Protein AF-A0A2G0E697-F1 (afdb_monomer_lite)

Radius of gyration: 16.51 Å; chains: 1; bounding box: 60×26×37 Å

Secondary structure (DSSP, 8-state):
--------SS-EEEEEEEEEESS---HHHHHHHHHHH-TTEEEEEESSSSEEEEEEE--TT---HHHHHHHHHHHHHHHTEEEEEEEPPPBPTT--HHHHHHHHHHHHHHHTT-TT-SSSEEEHHHHHHHHHHHHHHHT-S--

Sequence (143 aa):
FKDASCIQEKSFRLIQLHVESKGEFLKKEWQDTILELFRYSADFFFYTDTDALLIEQKNCDYLDAAEINGIFLSLDADFDTTTSVYVGSFHSPGSDLVPLFAEERRIFLTEQNNLYTHSRTFSMQDVALHYYTKDVMKDSALI

Structure (mmCIF, N/CA/C/O backbone):
data_AF-A0A2G0E697-F1
#
_entry.id   AF-A0A2G0E697-F1
#
loop_
_atom_site.group_PDB
_atom_site.id
_atom_site.type_symbol
_atom_site.label_atom_id
_atom_site.label_alt_id
_atom_site.label_comp_id
_atom_site.label_asym_id
_atom_site.label_entity_id
_atom_site.label_seq_id
_atom_site.pdbx_PDB_ins_code
_atom_site.Cartn_x
_atom_site.Cartn_y
_atom_site.Cartn_z
_atom_site.occupancy
_atom_site.B_iso_or_equiv
_atom_site.auth_seq_id
_atom_site.auth_comp_id
_atom_site.auth_asym_id
_atom_site.auth_atom_id
_atom_site.pdbx_PDB_model_num
ATOM 1 N N . PHE A 1 1 ? -29.850 13.078 -3.281 1.00 38.78 1 PHE A N 1
ATOM 2 C CA . PHE A 1 1 ? -29.006 13.307 -4.472 1.00 38.78 1 PHE A CA 1
ATOM 3 C C . PHE A 1 1 ? -28.703 11.945 -5.090 1.00 38.78 1 PHE A C 1
ATOM 5 O O . PHE A 1 1 ? -28.730 10.969 -4.360 1.00 38.78 1 PHE A O 1
ATOM 12 N N . LYS A 1 2 ? -28.616 11.853 -6.421 1.00 40.59 2 LYS A N 1
ATOM 13 C CA . LYS A 1 2 ? -28.679 10.598 -7.197 1.00 40.59 2 LYS A CA 1
ATOM 14 C C . LYS A 1 2 ? -27.497 9.653 -6.911 1.00 40.59 2 LYS A C 1
ATOM 16 O O . LYS A 1 2 ? -26.405 9.915 -7.397 1.00 40.59 2 LYS A O 1
ATOM 21 N N . ASP A 1 3 ? -27.767 8.522 -6.261 1.00 46.25 3 ASP A N 1
ATOM 22 C CA . ASP A 1 3 ? -26.930 7.311 -6.273 1.00 46.25 3 ASP A CA 1
ATOM 23 C C . ASP A 1 3 ? -27.072 6.587 -7.621 1.00 46.25 3 ASP A C 1
ATOM 25 O O . ASP A 1 3 ? -27.764 5.578 -7.762 1.00 46.25 3 ASP A O 1
ATOM 29 N N . ALA A 1 4 ? -26.473 7.154 -8.666 1.00 47.47 4 ALA A N 1
ATOM 30 C CA . ALA A 1 4 ? -26.411 6.528 -9.979 1.00 47.47 4 ALA A CA 1
ATOM 31 C C . ALA A 1 4 ? -24.995 6.003 -10.240 1.00 47.47 4 ALA A C 1
ATOM 33 O O . ALA A 1 4 ? -24.179 6.680 -10.852 1.00 47.47 4 ALA A O 1
ATOM 34 N N . SER A 1 5 ? -24.755 4.763 -9.797 1.00 49.22 5 SER A N 1
ATOM 35 C CA . SER A 1 5 ? -23.984 3.749 -10.529 1.00 49.22 5 SER A CA 1
ATOM 36 C C . SER A 1 5 ? -22.657 4.226 -11.144 1.00 49.22 5 SER A C 1
ATOM 38 O O . SER A 1 5 ? -22.497 4.247 -12.364 1.00 49.22 5 SER A O 1
ATOM 40 N N . CYS A 1 6 ? -21.666 4.505 -10.303 1.00 54.47 6 CYS A N 1
ATOM 41 C CA . CYS A 1 6 ? -20.265 4.495 -10.719 1.00 54.47 6 CYS A CA 1
ATOM 42 C C . CYS A 1 6 ? -19.607 3.160 -10.346 1.00 54.47 6 CYS A C 1
ATOM 44 O O . CYS A 1 6 ? -18.596 3.105 -9.656 1.00 54.47 6 CYS A O 1
ATOM 46 N N . ILE A 1 7 ? -20.189 2.045 -10.787 1.00 52.31 7 ILE A N 1
ATOM 47 C CA . ILE A 1 7 ? -19.394 0.822 -10.903 1.00 52.31 7 ILE A CA 1
ATOM 48 C C . ILE A 1 7 ? -18.763 0.891 -12.292 1.00 52.31 7 ILE A C 1
ATOM 50 O O . ILE A 1 7 ? -19.300 0.362 -13.263 1.00 52.31 7 ILE A O 1
ATOM 54 N N . GLN A 1 8 ? -17.646 1.617 -12.395 1.00 57.75 8 GLN A N 1
ATOM 55 C CA . GLN A 1 8 ? -16.683 1.329 -13.457 1.00 57.75 8 GLN A CA 1
ATOM 56 C C . GLN A 1 8 ? -16.213 -0.121 -13.269 1.00 57.75 8 GLN A C 1
ATOM 58 O O . GLN A 1 8 ? -16.258 -0.630 -12.149 1.00 57.75 8 GLN A O 1
ATOM 63 N N . GLU A 1 9 ? -15.858 -0.798 -14.367 1.00 67.31 9 GLU A N 1
ATOM 64 C CA . GLU A 1 9 ? -15.358 -2.184 -14.409 1.00 67.31 9 GLU A CA 1
ATOM 65 C C . GLU A 1 9 ? -14.692 -2.617 -13.096 1.00 67.31 9 GLU A C 1
ATOM 67 O O . GLU A 1 9 ? -13.846 -1.865 -12.618 1.00 67.31 9 GLU A O 1
ATOM 72 N N . LYS A 1 10 ? -15.060 -3.792 -12.539 1.00 82.69 10 LYS A N 1
ATOM 73 C CA . LYS A 1 10 ? -14.550 -4.381 -11.273 1.00 82.69 10 LYS A CA 1
ATOM 74 C C . LYS A 1 10 ? -13.013 -4.455 -11.221 1.00 82.69 10 LYS A C 1
ATOM 76 O O . LYS A 1 10 ? -12.421 -5.522 -11.363 1.00 82.69 10 LYS A O 1
ATOM 81 N N . SER A 1 11 ? -12.398 -3.302 -11.049 1.00 91.06 11 SER A N 1
ATOM 82 C CA . SER A 1 11 ? -10.968 -3.075 -11.068 1.00 91.06 11 SER A CA 1
ATOM 83 C C . SER A 1 11 ? -10.527 -2.881 -9.638 1.00 91.06 11 SER A C 1
ATOM 85 O O . SER A 1 11 ? -11.227 -2.236 -8.852 1.00 91.06 11 SER A O 1
ATOM 87 N N . PHE A 1 12 ? -9.367 -3.422 -9.312 1.00 93.69 12 PHE A N 1
ATOM 88 C CA . PHE A 1 12 ? -8.832 -3.383 -7.961 1.00 93.69 12 PHE A CA 1
ATOM 89 C C . PHE A 1 12 ? -7.425 -2.815 -7.995 1.00 93.69 12 PHE A C 1
ATOM 91 O O . PHE A 1 12 ? -6.682 -3.063 -8.946 1.00 93.69 12 PHE A O 1
ATOM 98 N N . ARG A 1 13 ? -7.067 -2.056 -6.963 1.00 95.50 13 ARG A N 1
ATOM 99 C CA . ARG A 1 13 ? -5.675 -1.702 -6.684 1.00 95.50 13 ARG A CA 1
ATOM 100 C C . ARG A 1 13 ? -5.228 -2.358 -5.390 1.00 95.50 13 ARG A C 1
ATOM 102 O O . ARG A 1 13 ? -6.045 -2.679 -4.525 1.00 95.50 13 ARG A O 1
ATOM 109 N N . LEU A 1 14 ? -3.922 -2.530 -5.281 1.00 96.50 14 LEU A N 1
ATOM 110 C CA . LEU A 1 14 ? -3.260 -3.062 -4.104 1.00 96.50 14 LEU A CA 1
ATOM 111 C C . LEU A 1 14 ? -2.510 -1.916 -3.430 1.00 96.50 14 LEU A C 1
ATOM 113 O O . LEU A 1 14 ? -1.671 -1.267 -4.052 1.00 96.50 14 LEU A O 1
ATOM 117 N N . ILE A 1 15 ? -2.837 -1.645 -2.172 1.00 97.44 15 ILE A N 1
ATOM 118 C CA . ILE A 1 15 ? -2.150 -0.654 -1.348 1.00 97.44 15 ILE A CA 1
ATOM 119 C C . ILE A 1 15 ? -1.337 -1.419 -0.310 1.00 97.44 15 ILE A C 1
ATOM 121 O O . ILE A 1 15 ? -1.889 -2.143 0.519 1.00 97.44 15 ILE A O 1
ATOM 125 N N . GLN A 1 16 ? -0.017 -1.293 -0.385 1.00 97.62 16 GLN A N 1
ATOM 126 C CA . GLN A 1 16 ? 0.898 -1.993 0.512 1.00 97.62 16 GLN A CA 1
ATOM 127 C C . GLN A 1 16 ? 1.318 -1.060 1.634 1.00 97.62 16 GLN A C 1
ATOM 129 O O . GLN A 1 16 ? 1.647 0.097 1.379 1.00 97.62 16 GLN A O 1
ATOM 134 N N . LEU A 1 17 ? 1.327 -1.576 2.857 1.00 96.81 17 LEU A N 1
ATOM 135 C CA . LEU A 1 17 ? 1.647 -0.821 4.060 1.00 96.81 17 LEU A CA 1
ATOM 136 C C . LEU A 1 17 ? 2.795 -1.504 4.791 1.00 96.81 17 LEU A C 1
ATOM 138 O O . LEU A 1 17 ? 2.808 -2.729 4.911 1.00 96.81 17 LEU A O 1
ATOM 142 N N . HIS A 1 18 ? 3.724 -0.703 5.295 1.00 95.94 18 HIS A N 1
ATOM 143 C CA . HIS A 1 18 ? 4.747 -1.118 6.243 1.00 95.94 18 HIS A CA 1
ATOM 144 C C . HIS A 1 18 ? 4.704 -0.169 7.436 1.00 95.94 18 HIS A C 1
ATOM 146 O O . HIS A 1 18 ? 4.922 1.029 7.267 1.00 95.94 18 HIS A O 1
ATOM 152 N N . VAL A 1 19 ? 4.397 -0.697 8.617 1.00 95.00 19 VAL A N 1
ATOM 153 C CA . VAL A 1 19 ? 4.181 0.078 9.840 1.00 95.00 19 VAL A CA 1
ATOM 154 C C . VAL A 1 19 ? 5.320 -0.182 10.813 1.00 95.00 19 VAL A C 1
ATOM 156 O O . VAL A 1 19 ? 5.543 -1.312 11.246 1.00 95.00 19 VAL A O 1
ATOM 159 N N . GLU A 1 20 ? 6.012 0.879 11.200 1.00 93.88 20 GLU A N 1
ATOM 160 C CA . GLU A 1 20 ? 6.971 0.875 12.298 1.00 93.88 20 GLU A CA 1
ATOM 161 C C . GLU A 1 20 ? 6.320 1.520 13.523 1.00 93.88 20 GLU A C 1
ATOM 163 O O . GLU A 1 20 ? 5.662 2.549 13.409 1.00 93.88 20 GLU A O 1
ATOM 168 N N . SER A 1 21 ? 6.505 0.948 14.710 1.00 91.69 21 SER A N 1
ATOM 169 C CA . SER A 1 21 ? 6.074 1.566 15.969 1.00 91.69 21 SER A CA 1
ATOM 170 C C . SER A 1 21 ? 7.254 1.651 16.926 1.00 91.69 21 SER A C 1
ATOM 172 O O . SER A 1 21 ? 8.103 0.758 16.964 1.00 91.69 21 SER A O 1
ATOM 174 N N . LYS A 1 22 ? 7.316 2.731 17.709 1.00 82.81 22 LYS A N 1
ATOM 175 C CA . LYS A 1 22 ? 8.335 2.913 18.756 1.00 82.81 22 LYS A CA 1
ATOM 176 C C . LYS A 1 22 ? 7.958 2.237 20.077 1.00 82.81 22 LYS A C 1
ATOM 178 O O . LYS A 1 22 ? 8.784 2.203 20.990 1.00 82.81 22 LYS A O 1
ATOM 183 N N . GLY A 1 23 ? 6.740 1.708 20.183 1.00 83.69 23 GLY A N 1
ATOM 184 C CA . GLY A 1 23 ? 6.188 1.129 21.402 1.00 83.69 23 GLY A CA 1
ATOM 185 C C . GLY A 1 23 ? 5.216 -0.015 21.124 1.00 83.69 23 GLY A C 1
ATOM 186 O O . GLY A 1 23 ? 5.369 -0.768 20.164 1.00 83.69 23 GLY A O 1
ATOM 187 N N . GLU A 1 24 ? 4.231 -0.174 22.007 1.00 87.94 24 GLU A N 1
ATOM 188 C CA . GLU A 1 24 ? 3.157 -1.145 21.809 1.00 87.94 24 GLU A CA 1
ATOM 189 C C . GLU A 1 24 ? 2.254 -0.682 20.662 1.00 87.94 24 GLU A C 1
ATOM 191 O O . GLU A 1 24 ? 1.563 0.331 20.765 1.00 87.94 24 GLU A O 1
ATOM 196 N N . PHE A 1 25 ? 2.267 -1.425 19.557 1.00 91.75 25 PHE A N 1
ATOM 197 C CA . PHE A 1 25 ? 1.413 -1.125 18.419 1.00 91.75 25 PHE A CA 1
ATOM 198 C C . PHE A 1 25 ? -0.017 -1.607 18.687 1.00 91.75 25 PHE A C 1
ATOM 200 O O . PHE A 1 25 ? -0.275 -2.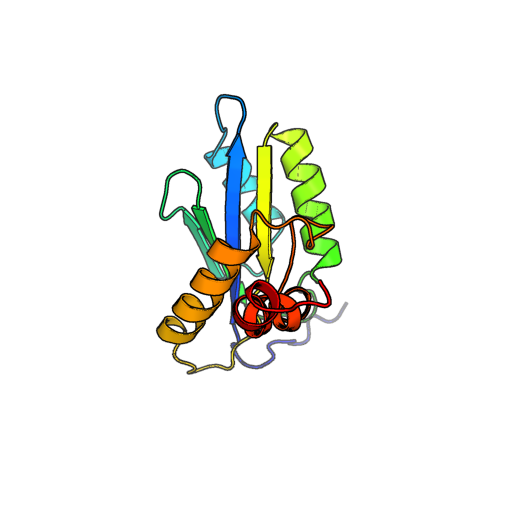814 18.726 1.00 91.75 25 PHE A O 1
ATOM 207 N N . LEU A 1 26 ? -0.953 -0.661 18.809 1.00 94.06 26 LEU A N 1
ATOM 208 C CA . LEU A 1 26 ? -2.400 -0.906 18.893 1.00 94.06 26 LEU A CA 1
ATOM 209 C C . LEU A 1 26 ? -2.959 -1.349 17.529 1.00 94.06 26 LEU A C 1
ATOM 211 O O . LEU A 1 26 ? -3.736 -0.654 16.875 1.00 94.06 26 LEU A O 1
ATOM 215 N N . LYS A 1 27 ? -2.493 -2.512 17.064 1.00 94.12 27 LYS A N 1
ATOM 216 C CA . LYS A 1 27 ? -2.682 -3.026 15.703 1.00 94.12 27 LYS A CA 1
ATOM 217 C C . LYS A 1 27 ? -4.148 -3.124 15.302 1.00 94.12 27 LYS A C 1
ATOM 219 O O . LYS A 1 27 ? -4.486 -2.838 14.157 1.00 94.12 27 LYS A O 1
ATOM 224 N N . LYS A 1 28 ? -5.005 -3.551 16.229 1.00 94.50 28 LYS A N 1
ATOM 225 C CA . LYS A 1 28 ? -6.427 -3.754 15.956 1.00 94.50 28 LYS A CA 1
ATOM 226 C C . LYS A 1 28 ? -7.140 -2.418 15.779 1.00 94.50 28 LYS A C 1
ATOM 228 O O . LYS A 1 28 ? -7.827 -2.233 14.789 1.00 94.50 28 LYS A O 1
ATOM 233 N N . GLU A 1 29 ? -6.930 -1.487 16.697 1.00 96.25 29 GLU A N 1
ATOM 234 C CA . GLU A 1 29 ? -7.509 -0.147 16.666 1.00 96.25 29 GLU A CA 1
ATOM 235 C C . GLU A 1 29 ? -7.039 0.627 15.428 1.00 96.25 29 GLU A C 1
ATOM 237 O O . GLU A 1 29 ? -7.835 1.285 14.757 1.00 96.25 29 GLU A O 1
ATOM 242 N N . TRP A 1 30 ? -5.759 0.489 15.076 1.00 95.81 30 TRP A N 1
ATOM 243 C CA . TRP A 1 30 ? -5.202 1.063 13.855 1.00 95.81 30 TRP A CA 1
ATOM 244 C C . TRP A 1 30 ? -5.853 0.457 12.604 1.00 95.81 30 TRP A C 1
ATOM 246 O O . TRP A 1 30 ? -6.264 1.180 11.696 1.00 95.81 30 TRP A O 1
ATOM 256 N N . GLN A 1 31 ? -6.013 -0.872 12.576 1.00 95.44 31 GLN A N 1
ATOM 257 C CA . GLN A 1 31 ? -6.662 -1.583 11.476 1.00 95.44 31 GLN A CA 1
ATOM 258 C C . GLN A 1 31 ? -8.142 -1.197 11.322 1.00 95.44 31 GLN A C 1
ATOM 260 O O . GLN A 1 31 ? -8.591 -0.942 10.202 1.00 95.44 31 GLN A O 1
ATOM 265 N N . ASP A 1 32 ? -8.880 -1.120 12.430 1.00 95.38 32 ASP A N 1
ATOM 266 C CA . ASP A 1 32 ? -10.289 -0.722 12.470 1.00 95.38 32 ASP A CA 1
ATOM 267 C C . ASP A 1 32 ? -10.455 0.718 11.946 1.00 95.38 32 ASP A C 1
ATOM 269 O O . ASP A 1 32 ? -11.306 0.972 11.093 1.00 95.38 32 ASP A O 1
ATOM 273 N N . THR A 1 33 ? -9.571 1.640 12.349 1.00 95.81 33 THR A N 1
ATOM 274 C CA . THR A 1 33 ? -9.583 3.035 11.867 1.00 95.81 33 THR A CA 1
ATOM 275 C C . THR A 1 33 ? -9.386 3.123 10.349 1.00 95.81 33 THR A C 1
ATOM 277 O O . THR A 1 33 ? -10.083 3.874 9.666 1.00 95.81 33 THR A O 1
ATOM 280 N N . ILE A 1 34 ? -8.473 2.333 9.776 1.00 95.19 34 ILE A N 1
ATOM 281 C CA . ILE A 1 34 ? -8.273 2.295 8.318 1.00 95.19 34 ILE A CA 1
ATOM 282 C C . ILE A 1 34 ? -9.523 1.791 7.598 1.00 95.19 34 ILE A C 1
ATOM 284 O O . ILE A 1 34 ? -9.913 2.371 6.586 1.00 95.19 34 ILE A O 1
ATOM 288 N N . LEU A 1 35 ? -10.177 0.748 8.109 1.00 94.31 35 LEU A N 1
ATOM 289 C CA . LEU A 1 35 ? -11.404 0.219 7.504 1.00 94.31 35 LEU A CA 1
ATOM 290 C C . LEU A 1 35 ? -12.554 1.237 7.516 1.00 94.31 35 LEU A C 1
ATOM 292 O O . LEU A 1 35 ? -13.361 1.252 6.587 1.00 94.31 35 LEU A O 1
ATOM 296 N N . GLU A 1 36 ? -12.611 2.118 8.517 1.00 93.44 36 GLU A N 1
ATOM 297 C CA . GLU A 1 36 ? -13.580 3.221 8.561 1.00 93.44 36 GLU A CA 1
ATOM 298 C C . GLU A 1 36 ? -13.291 4.312 7.514 1.00 93.44 36 GLU A C 1
ATOM 300 O O . GLU A 1 36 ? -14.219 4.881 6.927 1.00 93.44 36 GLU A O 1
ATOM 305 N N . LEU A 1 37 ? -12.011 4.596 7.254 1.00 92.69 37 LEU A N 1
ATOM 306 C CA . LEU A 1 37 ? -11.575 5.615 6.294 1.00 92.69 37 LEU A CA 1
ATOM 307 C C . LEU A 1 37 ? -11.674 5.126 4.838 1.00 92.69 37 LEU A C 1
ATOM 309 O O . LEU A 1 37 ? -12.125 5.867 3.961 1.00 92.69 37 LEU A O 1
ATOM 313 N N . PHE A 1 38 ? -11.316 3.868 4.571 1.00 92.88 38 PHE A N 1
ATOM 314 C CA . PHE A 1 38 ? -11.327 3.264 3.236 1.00 92.88 38 PHE A CA 1
ATOM 315 C C . PHE A 1 38 ? -12.647 2.533 2.956 1.00 92.88 38 PHE A C 1
ATOM 317 O O . PHE A 1 38 ? -12.739 1.303 2.966 1.00 92.88 38 PHE A O 1
ATOM 324 N N . ARG A 1 39 ? -13.681 3.317 2.629 1.00 86.62 39 ARG A N 1
ATOM 325 C CA . ARG A 1 39 ? -15.067 2.849 2.401 1.00 86.62 39 ARG A CA 1
ATOM 326 C C . ARG A 1 39 ? -15.239 1.806 1.293 1.00 86.62 39 ARG A C 1
ATOM 328 O O . ARG A 1 39 ? -16.248 1.108 1.271 1.00 86.62 39 ARG A O 1
ATOM 335 N N . TYR A 1 40 ? -14.293 1.735 0.361 1.00 89.50 40 TYR A N 1
ATOM 336 C CA . TYR A 1 40 ? -14.317 0.813 -0.779 1.00 89.50 40 TYR A CA 1
ATOM 337 C C . TYR A 1 40 ? -13.245 -0.279 -0.671 1.00 89.50 40 TYR A C 1
ATOM 339 O O . TYR A 1 40 ? -12.831 -0.860 -1.678 1.00 89.50 40 TYR A O 1
ATOM 347 N N . SER A 1 41 ? -12.795 -0.560 0.554 1.00 92.62 41 SER A N 1
ATOM 348 C CA . SER A 1 41 ? -11.960 -1.718 0.849 1.00 92.62 41 SER A CA 1
ATOM 349 C C . SER A 1 41 ? -12.714 -3.010 0.514 1.00 92.62 41 SER A C 1
ATOM 351 O O . SER A 1 41 ? -13.842 -3.244 0.942 1.00 92.62 41 SER A O 1
ATOM 353 N N . ALA A 1 42 ? -12.095 -3.836 -0.322 1.00 92.69 42 ALA A N 1
ATOM 354 C CA . ALA A 1 42 ? -12.555 -5.183 -0.625 1.00 92.69 42 ALA A CA 1
ATOM 355 C C . ALA A 1 42 ? -12.004 -6.189 0.391 1.00 92.69 42 ALA A C 1
ATOM 357 O O . ALA A 1 42 ? -12.693 -7.147 0.735 1.00 92.69 42 ALA A O 1
ATOM 358 N N . ASP A 1 43 ? -10.773 -5.965 0.857 1.00 94.69 43 ASP A N 1
ATOM 359 C CA . ASP A 1 43 ? -10.131 -6.741 1.914 1.00 94.69 43 ASP A CA 1
ATOM 360 C C . ASP A 1 43 ? -8.996 -5.928 2.550 1.00 94.69 43 ASP A C 1
ATOM 362 O O . ASP A 1 43 ? -8.416 -5.050 1.903 1.00 94.69 43 ASP A O 1
ATOM 366 N N . PHE A 1 44 ? -8.660 -6.231 3.800 1.00 97.38 44 PHE A N 1
ATOM 367 C CA . PHE A 1 44 ? -7.523 -5.640 4.492 1.00 97.38 44 PHE A CA 1
ATOM 368 C C . PHE A 1 44 ? -6.958 -6.587 5.543 1.00 97.38 44 PHE A C 1
ATOM 370 O O . PHE A 1 44 ? -7.636 -6.949 6.508 1.00 97.38 44 PHE A O 1
ATOM 377 N N . PHE A 1 45 ? -5.688 -6.955 5.389 1.00 96.00 45 PHE A N 1
ATOM 378 C CA . PHE A 1 45 ? -5.043 -7.893 6.297 1.00 96.00 45 PHE A CA 1
ATOM 379 C C . PHE A 1 45 ? -3.551 -7.627 6.457 1.00 96.00 45 PHE A C 1
ATOM 381 O O . PHE A 1 45 ? -2.863 -7.166 5.546 1.00 96.00 45 PHE A O 1
ATOM 388 N N . PHE A 1 46 ? -3.041 -8.004 7.624 1.00 96.38 46 PHE A N 1
ATOM 389 C CA . PHE A 1 46 ? -1.615 -8.146 7.868 1.00 96.38 46 PHE A CA 1
ATOM 390 C C . PHE A 1 46 ? -1.152 -9.540 7.457 1.00 96.38 46 PHE A C 1
ATOM 392 O O . PHE A 1 46 ? -1.782 -10.536 7.812 1.00 96.38 46 PHE A O 1
ATOM 399 N N . TYR A 1 47 ? -0.036 -9.613 6.740 1.00 94.00 47 TYR A N 1
ATOM 400 C CA . TYR A 1 47 ? 0.617 -10.882 6.392 1.00 94.00 47 TYR A CA 1
ATOM 401 C C . TYR A 1 47 ? 1.992 -11.035 7.054 1.00 94.00 47 TYR A C 1
ATOM 403 O O . TYR A 1 47 ? 2.587 -12.110 6.985 1.00 94.00 47 TYR A O 1
ATOM 411 N N . THR A 1 48 ? 2.470 -9.991 7.734 1.00 94.06 48 THR A N 1
ATOM 412 C CA . THR A 1 48 ? 3.535 -10.057 8.744 1.00 94.06 48 THR A CA 1
ATOM 413 C C . THR A 1 48 ? 3.115 -9.246 9.979 1.00 94.06 48 THR A C 1
ATOM 415 O O . THR A 1 48 ? 1.980 -8.763 10.074 1.00 94.06 48 THR A O 1
ATOM 418 N N . ASP A 1 49 ? 4.006 -9.088 10.957 1.00 92.38 49 ASP A N 1
ATOM 419 C CA . ASP A 1 49 ? 3.723 -8.246 12.121 1.00 92.38 49 ASP A CA 1
ATOM 420 C C . ASP A 1 49 ? 3.597 -6.762 11.750 1.00 92.38 49 ASP A C 1
ATOM 422 O O . ASP A 1 49 ? 2.753 -6.077 12.333 1.00 92.38 49 ASP A O 1
ATOM 426 N N . THR A 1 50 ? 4.346 -6.309 10.739 1.00 94.50 50 THR A N 1
ATOM 427 C CA . THR A 1 50 ? 4.474 -4.899 10.332 1.00 94.50 50 THR A CA 1
ATOM 428 C C . THR A 1 50 ? 3.979 -4.608 8.916 1.00 94.50 50 THR A C 1
ATOM 430 O O . THR A 1 50 ? 3.754 -3.448 8.585 1.00 94.50 50 THR A O 1
ATOM 433 N N . ASP A 1 51 ? 3.772 -5.624 8.077 1.00 95.62 51 ASP A N 1
ATOM 434 C CA . ASP A 1 51 ? 3.309 -5.454 6.702 1.00 95.62 51 ASP A CA 1
ATOM 435 C C . ASP A 1 51 ? 1.834 -5.824 6.542 1.00 95.62 51 ASP A C 1
ATOM 437 O O . ASP A 1 51 ? 1.386 -6.908 6.948 1.00 95.62 51 ASP A O 1
ATOM 441 N N . ALA A 1 52 ? 1.101 -4.948 5.859 1.00 97.25 52 ALA A N 1
ATOM 442 C CA . ALA A 1 52 ? -0.300 -5.146 5.528 1.00 97.25 52 ALA A CA 1
ATOM 443 C C . ALA A 1 52 ? -0.592 -4.876 4.051 1.00 97.25 52 ALA A C 1
ATOM 445 O O . ALA A 1 52 ? 0.162 -4.199 3.344 1.00 97.25 52 ALA A O 1
ATOM 446 N N . LEU A 1 53 ? -1.694 -5.454 3.581 1.00 97.69 53 LEU A N 1
ATOM 447 C CA . LEU A 1 53 ? -2.208 -5.287 2.232 1.00 97.69 53 LEU A CA 1
ATOM 448 C C . LEU A 1 53 ? -3.671 -4.871 2.304 1.00 97.69 53 LEU A C 1
ATOM 450 O O . LEU A 1 53 ? -4.504 -5.616 2.818 1.00 97.69 53 LEU A O 1
ATOM 454 N N . LEU A 1 54 ? -3.965 -3.696 1.760 1.00 97.38 54 LEU A N 1
ATOM 455 C CA . LEU A 1 54 ? -5.312 -3.190 1.548 1.00 97.38 54 LEU A CA 1
ATOM 456 C C . LEU A 1 54 ? -5.669 -3.367 0.071 1.00 97.38 54 LEU A C 1
ATOM 458 O O . LEU A 1 54 ? -4.987 -2.855 -0.818 1.00 97.38 54 LEU A O 1
ATOM 462 N N . ILE A 1 55 ? -6.743 -4.100 -0.192 1.00 95.12 55 ILE A N 1
ATOM 463 C CA . ILE A 1 55 ? -7.300 -4.281 -1.529 1.00 95.12 55 ILE A CA 1
ATOM 464 C C . ILE A 1 55 ? -8.467 -3.318 -1.652 1.00 95.12 55 ILE A C 1
ATOM 466 O O . ILE A 1 55 ? -9.429 -3.414 -0.893 1.00 95.12 55 ILE A O 1
ATOM 470 N N . GLU A 1 56 ? -8.408 -2.401 -2.610 1.00 94.56 56 GLU A N 1
ATOM 471 C CA . GLU A 1 56 ? -9.459 -1.405 -2.803 1.00 94.56 56 GLU A CA 1
ATOM 472 C C . GLU A 1 56 ? -10.115 -1.576 -4.171 1.00 94.56 56 GLU A C 1
ATOM 474 O O . GLU A 1 56 ? -9.440 -1.693 -5.200 1.00 94.56 56 GLU A O 1
ATOM 479 N N . GLN A 1 57 ? -11.447 -1.590 -4.183 1.00 92.44 57 GLN A N 1
ATOM 480 C CA . GLN A 1 57 ? -12.219 -1.586 -5.414 1.00 92.44 57 GLN A CA 1
ATOM 481 C C . GLN A 1 57 ? -12.317 -0.162 -5.962 1.00 92.44 57 GLN A C 1
ATOM 483 O O . GLN A 1 57 ? -12.657 0.776 -5.242 1.00 92.44 57 GLN A O 1
ATOM 488 N N . LYS A 1 58 ? -12.100 -0.007 -7.271 1.00 91.19 58 LYS A N 1
ATOM 489 C CA . LYS A 1 58 ? -12.270 1.280 -7.942 1.00 91.19 58 LYS A CA 1
ATOM 490 C C . LYS A 1 58 ? -13.705 1.784 -7.784 1.00 91.19 58 LYS A C 1
ATOM 492 O O . LYS A 1 58 ? -14.657 1.101 -8.163 1.00 91.19 58 LYS A O 1
ATOM 497 N N . ASN A 1 59 ? -13.835 3.004 -7.280 1.00 89.69 59 ASN A N 1
ATOM 498 C CA . ASN A 1 59 ? -15.083 3.760 -7.218 1.00 89.69 59 ASN A CA 1
ATOM 499 C C . ASN A 1 59 ? -14.860 5.161 -7.820 1.00 89.69 59 ASN A C 1
ATOM 501 O O . ASN A 1 59 ? -13.753 5.454 -8.248 1.00 89.69 59 ASN A O 1
ATOM 505 N N . CYS A 1 60 ? -15.875 6.019 -7.899 1.00 84.06 60 CYS A N 1
ATOM 506 C CA . CYS A 1 60 ? -15.698 7.422 -8.293 1.00 84.06 60 CYS A CA 1
ATOM 507 C C . CYS A 1 60 ? -15.058 8.263 -7.186 1.00 84.06 60 CYS A C 1
ATOM 509 O O . CYS A 1 60 ? -14.299 9.176 -7.489 1.00 84.06 60 CYS A O 1
ATOM 511 N N . ASP A 1 61 ? -15.333 7.917 -5.930 1.00 86.31 61 ASP A N 1
ATOM 512 C CA . ASP A 1 61 ? -14.865 8.656 -4.755 1.00 86.31 61 ASP A CA 1
ATOM 513 C C . ASP A 1 61 ? -13.689 7.927 -4.077 1.00 86.31 61 ASP A C 1
ATOM 515 O O . ASP A 1 61 ? -13.644 7.806 -2.853 1.00 86.31 61 ASP A O 1
ATOM 519 N N . TYR A 1 62 ? -12.787 7.335 -4.871 1.00 88.19 62 TYR A N 1
ATOM 520 C CA . TYR A 1 62 ? -11.575 6.710 -4.334 1.00 88.19 62 TYR A CA 1
ATOM 521 C C . TYR A 1 62 ? -10.562 7.780 -3.929 1.00 88.19 62 TYR A C 1
ATOM 523 O O . TYR A 1 62 ? -10.477 8.827 -4.564 1.00 88.19 62 TYR A O 1
ATOM 531 N N . LEU A 1 63 ? -9.764 7.471 -2.909 1.00 91.69 63 LEU A N 1
ATOM 532 C CA . LEU A 1 63 ? -8.751 8.386 -2.395 1.00 91.69 63 LEU A CA 1
ATOM 533 C C . LEU A 1 63 ? -7.533 8.418 -3.327 1.00 91.69 63 LEU A C 1
ATOM 535 O O . LEU A 1 63 ? -6.966 7.366 -3.662 1.00 91.69 63 LEU A O 1
ATOM 539 N N . ASP A 1 64 ? -7.104 9.606 -3.735 1.00 90.56 64 ASP A N 1
ATOM 540 C CA . ASP A 1 64 ? -5.842 9.779 -4.448 1.00 90.56 64 ASP A CA 1
ATOM 541 C C . ASP A 1 64 ? -4.623 9.646 -3.509 1.00 90.56 64 ASP A C 1
ATOM 543 O O . ASP A 1 64 ? -4.746 9.476 -2.295 1.00 90.56 64 ASP A O 1
ATOM 547 N N . ALA A 1 65 ? -3.410 9.667 -4.068 1.00 89.31 65 ALA A N 1
ATOM 548 C CA . ALA A 1 65 ? -2.190 9.483 -3.279 1.00 89.31 65 ALA A CA 1
ATOM 549 C C . ALA A 1 65 ? -1.960 10.599 -2.240 1.00 89.31 65 ALA A C 1
ATOM 551 O O . ALA A 1 65 ? -1.381 10.334 -1.187 1.00 89.31 65 ALA A O 1
ATOM 552 N N . ALA A 1 66 ? -2.411 11.829 -2.505 1.00 90.62 66 ALA A N 1
ATOM 553 C CA . ALA A 1 66 ? -2.260 12.947 -1.579 1.00 90.62 66 ALA A CA 1
ATOM 554 C C . ALA A 1 66 ? -3.244 12.829 -0.407 1.00 90.62 66 ALA A C 1
ATOM 556 O O . ALA A 1 66 ? -2.856 13.051 0.742 1.00 90.62 66 ALA A O 1
ATOM 557 N N . GLU A 1 67 ? -4.485 12.422 -0.681 1.00 93.88 67 GLU A N 1
ATOM 558 C CA . GLU A 1 67 ? -5.495 12.131 0.340 1.00 93.88 67 GLU A CA 1
ATOM 559 C C . GLU A 1 67 ? -5.066 10.957 1.230 1.00 93.88 67 GLU A C 1
ATOM 561 O O . GLU A 1 67 ? -5.104 11.065 2.458 1.00 93.88 67 GLU A O 1
ATOM 566 N N . ILE A 1 68 ? -4.571 9.872 0.621 1.00 95.12 68 ILE A N 1
ATOM 567 C CA . ILE A 1 68 ? -3.999 8.724 1.340 1.00 95.12 68 ILE A CA 1
ATOM 568 C C . ILE A 1 68 ? -2.834 9.174 2.227 1.00 95.12 68 ILE A C 1
ATOM 570 O O . ILE A 1 68 ? -2.780 8.817 3.403 1.00 95.12 68 ILE A O 1
ATOM 574 N N . ASN A 1 69 ? -1.922 9.992 1.699 1.00 93.94 69 ASN A N 1
ATOM 575 C CA . ASN A 1 69 ? -0.803 10.506 2.480 1.00 93.94 69 ASN A CA 1
ATOM 576 C C . ASN A 1 69 ? -1.272 11.340 3.682 1.00 93.94 69 ASN A C 1
ATOM 578 O O . ASN A 1 69 ? -0.726 11.198 4.772 1.00 93.94 69 ASN A O 1
ATOM 582 N N . GLY A 1 70 ? -2.298 12.179 3.511 1.00 94.50 70 GLY A N 1
ATOM 583 C CA . GLY A 1 70 ? -2.901 12.938 4.610 1.00 94.50 70 GLY A CA 1
ATOM 584 C C . GLY A 1 70 ? -3.467 12.036 5.710 1.00 94.50 70 GLY A C 1
ATOM 585 O O . GLY A 1 70 ? -3.205 12.277 6.887 1.00 94.50 70 GLY A O 1
ATOM 586 N N . ILE A 1 71 ? -4.171 10.966 5.328 1.00 95.06 71 ILE A N 1
ATOM 587 C CA . ILE A 1 71 ? -4.704 9.962 6.262 1.00 95.06 71 ILE A CA 1
ATOM 588 C C . ILE A 1 71 ? -3.583 9.312 7.074 1.00 95.06 71 ILE A C 1
ATOM 590 O O . ILE A 1 71 ? -3.665 9.275 8.301 1.00 95.06 71 ILE A O 1
ATOM 594 N N . PHE A 1 72 ? -2.530 8.825 6.413 1.00 95.19 72 PHE A N 1
ATOM 595 C CA . PHE A 1 72 ? -1.449 8.131 7.113 1.00 95.19 72 PHE A CA 1
ATOM 596 C C . PHE A 1 72 ? -0.611 9.064 7.988 1.00 95.19 72 PHE A C 1
ATOM 598 O O . PHE A 1 72 ? -0.186 8.642 9.055 1.00 95.19 72 PHE A O 1
ATOM 605 N N . LEU A 1 73 ? -0.455 10.341 7.623 1.00 93.88 73 LEU A N 1
ATOM 606 C CA . LEU A 1 73 ? 0.171 11.332 8.506 1.00 93.88 73 LEU A CA 1
ATOM 607 C C . LEU A 1 73 ? -0.627 11.552 9.800 1.00 93.88 73 LEU A C 1
ATOM 609 O O . LEU A 1 73 ? -0.029 11.693 10.865 1.00 93.88 73 LEU A O 1
ATOM 613 N N . SER A 1 74 ? -1.960 11.591 9.719 1.00 94.69 74 SER A N 1
ATOM 614 C CA . SER A 1 74 ? -2.816 11.694 10.906 1.00 94.69 74 SER A CA 1
ATOM 615 C C . SER A 1 74 ? -2.783 10.416 11.743 1.00 94.69 74 SER A C 1
ATOM 617 O O . SER A 1 74 ? -2.570 10.496 12.949 1.00 94.69 74 SER A O 1
ATOM 619 N N . LEU A 1 75 ? -2.904 9.244 11.109 1.00 94.81 75 LEU A N 1
ATOM 620 C CA . LEU A 1 75 ? -2.804 7.948 11.789 1.00 94.81 75 LEU A CA 1
ATOM 621 C C . LEU A 1 75 ? -1.459 7.770 12.498 1.00 94.81 75 LEU A C 1
ATOM 623 O O . LEU A 1 75 ? -1.425 7.347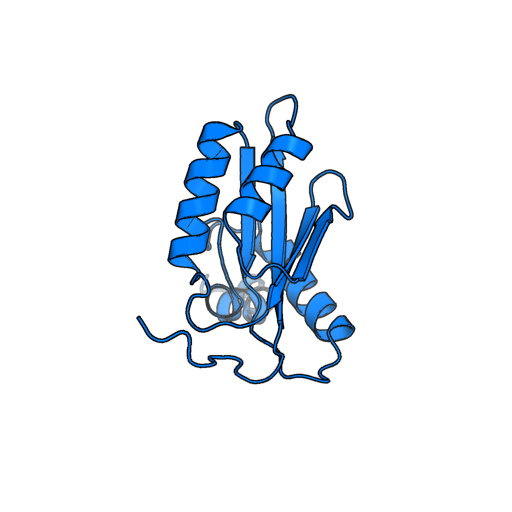 13.649 1.00 94.81 75 LEU A O 1
ATOM 627 N N . ASP A 1 76 ? -0.357 8.122 11.840 1.00 94.12 76 ASP A N 1
ATOM 628 C CA . ASP A 1 76 ? 0.979 8.010 12.421 1.00 94.12 76 ASP A CA 1
ATOM 629 C C . ASP A 1 76 ? 1.140 8.881 13.672 1.00 94.12 76 ASP A C 1
ATOM 631 O O . ASP A 1 76 ? 1.777 8.461 14.639 1.00 94.12 76 ASP A O 1
ATOM 635 N N . ALA A 1 77 ? 0.521 10.065 13.691 1.00 93.44 77 ALA A N 1
ATOM 636 C CA . ALA A 1 77 ? 0.510 10.929 14.866 1.00 93.44 77 ALA A CA 1
ATOM 637 C C . ALA A 1 77 ? -0.353 10.365 16.008 1.00 93.44 77 ALA A C 1
ATOM 639 O O . ALA A 1 77 ? 0.071 10.410 17.163 1.00 93.44 77 ALA 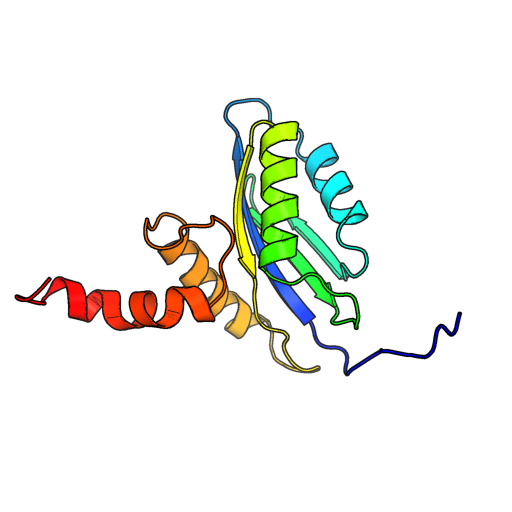A O 1
ATOM 640 N N . ASP A 1 78 ? -1.535 9.825 15.696 1.00 94.00 78 ASP A N 1
ATOM 641 C CA . ASP A 1 78 ? -2.481 9.308 16.693 1.00 94.00 78 ASP A CA 1
ATOM 642 C C . ASP A 1 78 ? -1.999 8.000 17.346 1.00 94.00 78 ASP A C 1
ATOM 644 O O . ASP A 1 78 ? -2.265 7.760 18.526 1.00 94.00 78 ASP A O 1
ATOM 648 N N . PHE A 1 79 ? -1.268 7.167 16.599 1.00 93.88 79 PHE A N 1
ATOM 649 C CA . PHE A 1 79 ? -0.821 5.840 17.036 1.00 93.88 79 PHE A CA 1
ATOM 650 C C . PHE A 1 79 ? 0.676 5.753 17.387 1.00 93.88 79 PHE A C 1
ATOM 652 O O . PHE A 1 79 ? 1.149 4.670 17.734 1.00 93.88 79 PHE A O 1
ATOM 659 N N . ASP A 1 80 ? 1.425 6.862 17.309 1.00 93.75 80 ASP A N 1
ATOM 660 C CA . ASP A 1 80 ? 2.899 6.896 17.428 1.00 93.75 80 ASP A CA 1
ATOM 661 C C . ASP A 1 80 ? 3.573 5.830 16.539 1.00 93.75 80 ASP A C 1
ATOM 663 O O . ASP A 1 80 ? 4.468 5.074 16.947 1.00 93.75 80 ASP A O 1
ATOM 667 N N . THR A 1 81 ? 3.089 5.746 15.299 1.00 93.94 81 THR A N 1
ATOM 668 C CA . THR A 1 81 ? 3.626 4.868 14.259 1.00 93.94 81 THR A CA 1
ATOM 669 C C . THR A 1 81 ? 4.354 5.667 13.197 1.00 93.94 81 THR A C 1
ATOM 671 O O . THR A 1 81 ? 4.394 6.898 13.183 1.00 93.94 81 THR A O 1
ATOM 674 N N . THR A 1 82 ? 4.999 4.959 12.287 1.00 93.88 82 THR A N 1
ATOM 675 C CA . THR A 1 82 ? 5.404 5.533 11.023 1.00 93.88 82 THR A CA 1
ATOM 676 C C . THR A 1 82 ? 5.117 4.553 9.905 1.00 93.88 82 THR A C 1
ATOM 678 O O . THR A 1 82 ? 5.607 3.425 9.925 1.00 93.88 82 THR A O 1
ATOM 681 N N . THR A 1 83 ? 4.325 4.988 8.931 1.00 94.38 83 THR A N 1
ATOM 682 C CA . THR A 1 83 ? 3.799 4.121 7.884 1.00 94.38 83 THR A CA 1
ATOM 683 C C . THR A 1 83 ? 4.392 4.486 6.531 1.00 94.38 83 THR A C 1
ATOM 685 O O . THR A 1 83 ? 4.287 5.621 6.067 1.00 94.38 83 THR A O 1
ATOM 688 N N . SER A 1 84 ? 5.002 3.504 5.871 1.00 95.25 84 SER A N 1
ATOM 689 C CA . SER A 1 84 ? 5.334 3.573 4.448 1.00 95.25 84 SER A CA 1
ATOM 690 C C . SER A 1 84 ? 4.220 2.929 3.632 1.00 95.25 84 SER A C 1
ATOM 692 O O . SER A 1 84 ? 3.757 1.837 3.958 1.00 95.25 84 SER A O 1
ATOM 694 N N . VAL A 1 85 ? 3.789 3.611 2.574 1.00 96.00 85 VAL A N 1
ATOM 695 C CA . VAL A 1 85 ? 2.604 3.273 1.784 1.00 96.00 85 VAL A CA 1
ATOM 696 C C . VAL A 1 85 ? 2.975 3.236 0.309 1.00 96.00 85 VAL A C 1
ATOM 698 O O . VAL A 1 85 ? 3.433 4.231 -0.250 1.00 96.00 85 VAL A O 1
ATOM 701 N N . TYR A 1 86 ? 2.722 2.108 -0.344 1.00 96.25 86 TYR A N 1
ATOM 702 C CA . TYR A 1 86 ? 2.770 2.010 -1.798 1.00 96.25 86 TYR A CA 1
ATOM 703 C C . TYR A 1 86 ? 1.360 1.931 -2.372 1.00 96.25 86 TYR A C 1
ATOM 705 O O . TYR A 1 86 ? 0.625 0.986 -2.084 1.00 96.25 86 TYR A O 1
ATOM 713 N N . VAL A 1 87 ? 0.991 2.898 -3.208 1.00 95.88 87 VAL A N 1
ATOM 714 C CA . VAL A 1 87 ? -0.298 2.959 -3.900 1.00 95.88 87 VAL A CA 1
ATOM 715 C C . VAL A 1 87 ? -0.146 2.327 -5.285 1.00 95.88 87 VAL A C 1
ATOM 717 O O . VAL A 1 87 ? 0.410 2.936 -6.203 1.00 95.88 87 VAL A O 1
ATOM 720 N N . GLY A 1 88 ? -0.641 1.097 -5.438 1.00 95.19 88 GLY A N 1
ATOM 721 C CA . GLY A 1 88 ? -0.672 0.394 -6.717 1.00 95.19 88 GLY A CA 1
ATOM 722 C C . GLY A 1 88 ? -1.654 1.007 -7.718 1.00 95.19 88 GLY A C 1
ATOM 723 O O . GLY A 1 88 ? -2.527 1.814 -7.379 1.00 95.19 88 GLY A O 1
ATOM 724 N N . SER A 1 89 ? -1.520 0.602 -8.980 1.00 93.38 89 SER A N 1
ATOM 725 C CA . SER A 1 89 ? -2.455 1.009 -10.036 1.00 93.38 89 SER A CA 1
ATOM 726 C C . SER A 1 89 ? -3.749 0.197 -9.972 1.00 93.38 89 SER A C 1
ATOM 728 O O . SER A 1 89 ? -3.768 -0.929 -9.482 1.00 93.38 89 SER A O 1
ATOM 730 N N . PHE A 1 90 ? -4.845 0.750 -10.496 1.00 93.94 90 PHE A N 1
ATOM 731 C CA . PHE A 1 90 ? -6.057 -0.039 -10.706 1.00 93.94 90 PHE A CA 1
ATOM 732 C C . PHE A 1 90 ? -5.867 -0.991 -11.884 1.00 93.94 90 PHE A C 1
ATOM 734 O O . PHE A 1 90 ? -5.629 -0.553 -13.011 1.00 93.94 90 PHE A O 1
ATOM 741 N N . HIS A 1 91 ? -6.034 -2.281 -11.620 1.00 93.69 91 HIS A N 1
ATOM 742 C CA . HIS A 1 91 ? -5.925 -3.350 -12.604 1.00 93.69 91 HIS A CA 1
ATOM 743 C C . HIS A 1 91 ? -7.309 -3.778 -13.081 1.00 93.69 91 HIS A C 1
ATOM 745 O O . HIS A 1 91 ? -8.228 -3.921 -12.273 1.00 93.69 91 HIS A O 1
ATOM 751 N N . SER A 1 92 ? -7.454 -3.985 -14.390 1.00 88.69 92 SER A N 1
ATOM 752 C CA . SER A 1 92 ? -8.713 -4.406 -15.012 1.00 88.69 92 SER A CA 1
ATOM 753 C C . SER A 1 92 ? -9.234 -5.745 -14.463 1.00 88.69 92 SER A C 1
ATOM 755 O O . SER A 1 92 ? -8.447 -6.587 -14.016 1.00 88.69 92 SER A O 1
ATOM 757 N N . PRO A 1 93 ? -10.556 -5.996 -14.543 1.00 85.00 93 PRO A N 1
ATOM 758 C CA . PRO A 1 93 ? -11.118 -7.287 -14.168 1.00 85.00 93 PRO A CA 1
ATOM 759 C C . PRO A 1 93 ? -10.473 -8.425 -14.970 1.00 85.00 93 PRO A C 1
ATOM 761 O O . PRO A 1 93 ? -10.369 -8.347 -16.193 1.00 85.00 93 PRO A O 1
ATOM 764 N N . GLY A 1 94 ? -10.092 -9.507 -14.291 1.00 83.38 94 GLY A N 1
ATOM 765 C CA . GLY A 1 94 ? -9.495 -10.687 -14.928 1.00 83.38 94 GLY A CA 1
ATOM 766 C C . GLY A 1 94 ? -7.977 -10.629 -15.110 1.00 83.38 94 GLY A C 1
ATOM 767 O O . GLY A 1 94 ? -7.400 -11.623 -15.545 1.00 83.38 94 GLY A O 1
ATOM 768 N N . SER A 1 95 ? -7.323 -9.521 -14.744 1.00 87.25 95 SER A N 1
ATOM 769 C CA . SER A 1 95 ? -5.867 -9.489 -14.594 1.00 87.25 95 SER A CA 1
ATOM 770 C C . SER A 1 95 ? -5.410 -10.474 -13.519 1.00 87.25 95 SER A C 1
ATOM 772 O O . SER A 1 95 ? -6.021 -10.571 -12.452 1.00 87.25 95 SER A O 1
ATOM 774 N N . ASP A 1 96 ? -4.306 -11.174 -13.778 1.00 90.62 96 ASP A N 1
ATOM 775 C CA . ASP A 1 96 ? -3.635 -11.963 -12.750 1.00 90.62 96 ASP A CA 1
ATOM 776 C C . ASP A 1 96 ? -2.897 -11.015 -11.798 1.00 90.62 96 ASP A C 1
ATOM 778 O O . ASP A 1 96 ? -1.854 -10.451 -12.137 1.00 90.62 96 ASP A O 1
ATOM 782 N N . LEU A 1 97 ? -3.471 -10.802 -10.612 1.00 89.69 97 LEU A N 1
ATOM 783 C CA . LEU A 1 97 ? -2.906 -9.907 -9.603 1.00 89.69 97 LEU A CA 1
ATOM 784 C C . LEU A 1 97 ? -1.622 -10.460 -8.979 1.00 89.69 97 LEU A C 1
ATOM 786 O O . LEU A 1 97 ? -0.863 -9.684 -8.413 1.00 89.69 97 LEU A O 1
ATOM 790 N N . VAL A 1 98 ? -1.348 -11.764 -9.079 1.00 91.88 98 VAL A N 1
ATOM 791 C CA . VAL A 1 98 ? -0.177 -12.385 -8.442 1.00 91.88 98 VAL A CA 1
ATOM 792 C C . VAL A 1 98 ? 1.151 -11.847 -8.996 1.00 91.88 98 VAL A C 1
ATOM 794 O O . VAL A 1 98 ? 1.954 -11.352 -8.201 1.00 91.88 98 VAL A O 1
ATOM 797 N N . PRO A 1 99 ? 1.430 -11.895 -10.316 1.00 94.81 99 PRO A N 1
ATOM 798 C CA . PRO A 1 99 ? 2.669 -11.346 -10.866 1.00 94.81 99 PRO A CA 1
ATOM 799 C C . PRO A 1 99 ? 2.753 -9.824 -10.707 1.00 94.81 99 PRO A C 1
ATOM 801 O O . PRO A 1 99 ? 3.837 -9.303 -10.451 1.00 94.81 99 PRO A O 1
ATOM 804 N N . LEU A 1 100 ? 1.618 -9.125 -10.801 1.00 92.94 100 LEU A N 1
ATOM 805 C CA . LEU A 1 100 ? 1.546 -7.674 -10.623 1.00 92.94 100 LEU A CA 1
ATOM 806 C C . LEU A 1 100 ? 1.927 -7.282 -9.192 1.00 92.94 100 LEU A C 1
ATOM 808 O O . LEU A 1 100 ? 2.815 -6.458 -8.990 1.00 92.94 100 LEU A O 1
ATOM 812 N N . PHE A 1 101 ? 1.335 -7.947 -8.200 1.00 93.56 101 PHE A N 1
ATOM 813 C CA . PHE A 1 101 ? 1.672 -7.758 -6.796 1.00 93.56 101 PHE A CA 1
ATOM 814 C C . PHE A 1 101 ? 3.135 -8.092 -6.511 1.00 93.56 101 PHE A C 1
ATOM 816 O O . PHE A 1 101 ? 3.801 -7.356 -5.791 1.00 93.56 101 PHE A O 1
ATOM 823 N N . ALA A 1 102 ? 3.663 -9.182 -7.075 1.00 95.12 102 ALA A N 1
ATOM 824 C CA . ALA A 1 102 ? 5.059 -9.557 -6.875 1.00 95.12 102 ALA A CA 1
ATOM 825 C C . ALA A 1 102 ? 6.026 -8.473 -7.387 1.00 95.12 102 ALA A C 1
ATOM 827 O O . ALA A 1 102 ? 7.024 -8.167 -6.727 1.00 95.12 102 ALA A O 1
ATOM 828 N N . GLU A 1 103 ? 5.726 -7.865 -8.538 1.00 95.06 103 GLU A N 1
ATOM 829 C CA . GLU A 1 103 ? 6.507 -6.748 -9.066 1.00 95.06 103 GLU A CA 1
ATOM 830 C C . GLU A 1 103 ? 6.364 -5.489 -8.202 1.00 95.06 103 GLU A C 1
ATOM 832 O O . GLU A 1 103 ? 7.379 -4.940 -7.762 1.00 95.06 103 GLU A O 1
ATOM 837 N N . GLU A 1 104 ? 5.133 -5.071 -7.898 1.00 95.62 104 GLU A N 1
ATOM 838 C CA . GLU A 1 104 ? 4.844 -3.913 -7.045 1.00 95.62 104 GLU A CA 1
ATOM 839 C C . GLU A 1 104 ? 5.486 -4.063 -5.654 1.00 95.62 104 GLU A C 1
ATOM 841 O O . GLU A 1 104 ? 6.048 -3.109 -5.118 1.00 95.62 104 GLU A O 1
ATOM 846 N N . ARG A 1 105 ? 5.476 -5.265 -5.065 1.00 95.19 105 ARG A N 1
ATOM 847 C CA . ARG A 1 105 ? 6.115 -5.560 -3.770 1.00 95.19 105 ARG A CA 1
ATOM 848 C C . ARG A 1 105 ? 7.628 -5.427 -3.842 1.00 95.19 105 ARG A C 1
ATOM 850 O O . ARG A 1 105 ? 8.235 -4.869 -2.932 1.00 95.19 105 ARG A O 1
ATOM 857 N N . ARG A 1 106 ? 8.260 -5.893 -4.923 1.00 95.06 106 ARG A N 1
ATOM 858 C CA . ARG A 1 106 ? 9.709 -5.726 -5.132 1.00 95.06 106 ARG A CA 1
ATOM 859 C C . ARG A 1 106 ? 10.089 -4.248 -5.247 1.00 95.06 106 ARG A C 1
ATOM 861 O O . ARG A 1 106 ? 11.165 -3.862 -4.785 1.00 95.06 106 ARG A O 1
ATOM 868 N N . ILE A 1 107 ? 9.241 -3.435 -5.877 1.00 94.38 107 ILE A N 1
ATOM 869 C CA . ILE A 1 107 ? 9.420 -1.979 -5.953 1.00 94.38 107 ILE A CA 1
ATOM 870 C C . ILE A 1 107 ? 9.291 -1.369 -4.560 1.00 94.38 107 ILE A C 1
ATOM 872 O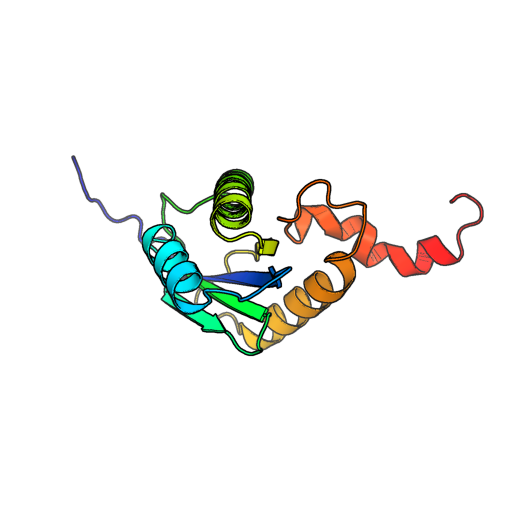 O . ILE A 1 107 ? 10.232 -0.723 -4.103 1.00 94.38 107 ILE A O 1
ATOM 876 N N . PHE A 1 108 ? 8.193 -1.655 -3.857 1.00 94.94 108 PHE A N 1
ATOM 877 C CA . PHE A 1 108 ? 7.939 -1.137 -2.515 1.00 94.94 108 PHE A CA 1
ATOM 878 C C . PHE A 1 108 ? 9.089 -1.442 -1.550 1.00 94.94 108 PHE A C 1
ATOM 880 O O . PHE A 1 108 ? 9.660 -0.522 -0.977 1.00 94.94 108 PHE A O 1
ATOM 887 N N . LEU A 1 109 ? 9.517 -2.704 -1.460 1.00 92.38 109 LEU A N 1
ATOM 888 C CA . LEU A 1 109 ? 10.614 -3.121 -0.577 1.00 92.38 109 LEU A CA 1
ATOM 889 C C . LEU A 1 109 ? 11.962 -2.471 -0.916 1.00 92.38 109 LEU A C 1
ATOM 891 O O . LEU A 1 109 ? 12.806 -2.307 -0.039 1.00 92.38 109 LEU A O 1
ATOM 895 N N . THR A 1 110 ? 12.194 -2.125 -2.185 1.00 91.62 110 THR A N 1
ATOM 896 C CA . THR A 1 110 ? 13.434 -1.440 -2.576 1.00 91.62 110 THR A CA 1
ATOM 897 C C . THR A 1 110 ? 13.389 0.039 -2.209 1.00 91.62 110 THR A C 1
ATOM 899 O O . THR A 1 110 ? 14.392 0.589 -1.763 1.00 91.62 110 THR A O 1
ATOM 902 N N . GLU A 1 111 ? 12.247 0.685 -2.431 1.00 90.69 111 GLU A N 1
ATOM 903 C CA . GLU A 1 111 ? 12.126 2.142 -2.364 1.00 90.69 111 GLU A CA 1
ATOM 904 C C . GLU A 1 111 ? 11.632 2.645 -1.001 1.00 90.69 111 GLU A C 1
ATOM 906 O O . GLU A 1 111 ? 11.823 3.815 -0.694 1.00 90.69 111 GLU A O 1
ATOM 911 N N . GLN A 1 112 ? 11.078 1.780 -0.141 1.00 83.62 112 GLN A N 1
ATOM 912 C CA . GLN A 1 112 ? 10.499 2.169 1.157 1.00 83.62 112 GLN A CA 1
ATOM 913 C C . GLN A 1 112 ? 11.463 2.911 2.097 1.00 83.62 112 GLN A C 1
ATOM 915 O O . GLN A 1 112 ? 11.015 3.664 2.955 1.00 83.62 112 GLN A O 1
ATOM 920 N N . ASN A 1 113 ? 12.771 2.679 1.955 1.00 76.12 113 ASN A N 1
ATOM 921 C CA . ASN A 1 113 ? 13.817 3.272 2.795 1.00 76.12 113 ASN A CA 1
ATOM 922 C C . ASN A 1 113 ? 14.578 4.386 2.067 1.00 76.12 113 ASN A C 1
ATOM 924 O O . ASN A 1 113 ? 15.616 4.846 2.547 1.00 76.12 113 ASN A O 1
ATOM 928 N N . ASN A 1 114 ? 14.125 4.766 0.876 1.00 73.88 114 ASN A N 1
ATOM 929 C CA . ASN A 1 114 ? 14.878 5.641 0.006 1.00 73.88 114 ASN A CA 1
ATOM 930 C C . ASN A 1 114 ? 14.494 7.107 0.222 1.00 73.88 114 ASN A C 1
ATOM 932 O O . ASN A 1 114 ? 13.324 7.460 0.323 1.00 73.88 114 ASN A O 1
ATOM 936 N N . LEU A 1 115 ? 15.495 7.985 0.268 1.00 58.16 115 LEU A N 1
ATOM 937 C CA . LEU A 1 115 ? 15.321 9.397 0.629 1.00 58.16 115 LEU A CA 1
ATOM 938 C C . LEU A 1 115 ? 14.610 10.227 -0.457 1.00 58.16 115 LEU A C 1
ATOM 940 O O . LEU A 1 115 ? 14.251 11.376 -0.209 1.00 58.16 115 LEU A O 1
ATOM 944 N N . TYR A 1 116 ? 14.423 9.675 -1.661 1.00 58.25 116 TYR A N 1
ATOM 945 C CA . TYR A 1 116 ? 13.790 10.377 -2.784 1.00 58.25 116 TYR A CA 1
ATOM 946 C C . TYR A 1 116 ? 1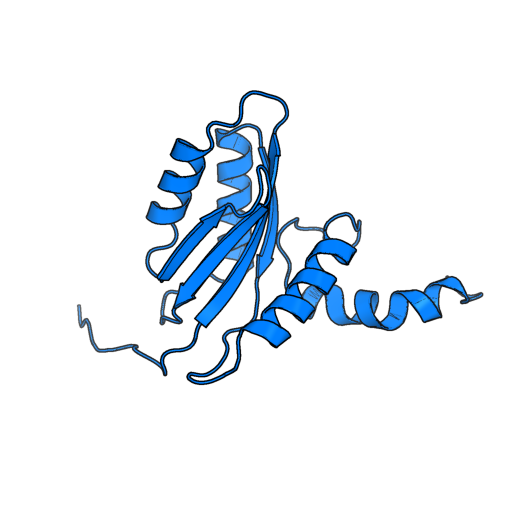2.273 10.524 -2.629 1.00 58.25 116 TYR A C 1
ATOM 948 O O . TYR A 1 116 ? 11.685 11.464 -3.174 1.00 58.25 116 TYR A O 1
ATOM 956 N N . THR A 1 117 ? 11.634 9.641 -1.861 1.00 58.50 117 THR A N 1
ATOM 957 C CA . THR A 1 117 ? 10.209 9.748 -1.556 1.00 58.50 117 THR A CA 1
ATOM 958 C C . THR A 1 117 ? 10.044 10.758 -0.418 1.00 58.50 117 THR A C 1
ATOM 960 O O . THR A 1 117 ? 10.180 10.431 0.759 1.00 58.50 117 THR A O 1
ATOM 963 N N . HIS A 1 118 ? 9.807 12.027 -0.769 1.00 61.41 118 HIS A N 1
ATOM 964 C CA . HIS A 1 118 ? 9.572 13.106 0.205 1.00 61.41 118 HIS A CA 1
ATOM 965 C C . HIS A 1 118 ? 8.349 12.813 1.094 1.00 61.41 118 HIS A C 1
ATOM 967 O O . HIS A 1 118 ? 8.276 13.274 2.231 1.00 61.41 118 HIS A O 1
ATOM 973 N N . SER A 1 119 ? 7.404 12.029 0.571 1.00 68.50 119 SER A N 1
ATOM 974 C CA . SER A 1 119 ? 6.298 11.404 1.285 1.00 68.50 119 SER A CA 1
ATOM 975 C C . SER A 1 119 ? 6.591 9.921 1.481 1.00 68.50 119 SER A C 1
ATOM 977 O O . SER A 1 119 ? 7.078 9.255 0.573 1.00 68.50 119 SER A O 1
ATOM 979 N N . ARG A 1 120 ? 6.226 9.365 2.640 1.00 86.50 120 ARG A N 1
ATOM 980 C CA . ARG A 1 120 ? 6.256 7.907 2.842 1.00 86.50 120 ARG A CA 1
ATOM 981 C C . ARG A 1 120 ? 5.155 7.177 2.066 1.00 86.50 120 ARG A C 1
ATOM 983 O O . ARG A 1 120 ? 5.179 5.955 1.992 1.00 86.50 120 ARG A O 1
ATOM 990 N N . THR A 1 121 ? 4.236 7.927 1.457 1.00 93.25 121 THR A N 1
ATOM 991 C CA . THR A 1 121 ? 3.275 7.444 0.463 1.00 93.25 121 THR A CA 1
ATOM 992 C C . THR A 1 121 ? 3.793 7.694 -0.947 1.00 93.25 121 THR A C 1
ATOM 994 O O . THR A 1 121 ? 4.101 8.836 -1.285 1.00 93.25 121 THR A O 1
ATOM 997 N N . PHE A 1 122 ? 3.870 6.654 -1.770 1.00 93.25 122 PHE A N 1
ATOM 998 C CA . PHE A 1 122 ? 4.342 6.742 -3.151 1.00 93.25 122 PHE A CA 1
ATOM 999 C C . PHE A 1 122 ? 3.698 5.674 -4.036 1.00 93.25 122 PHE A C 1
ATOM 1001 O O . PHE A 1 122 ? 3.053 4.744 -3.564 1.00 93.25 122 PHE A O 1
ATOM 1008 N N . SER A 1 123 ? 3.868 5.807 -5.340 1.00 93.69 123 SER A N 1
ATOM 1009 C CA . SER A 1 123 ? 3.388 4.892 -6.369 1.00 93.69 123 SER A CA 1
ATOM 1010 C C . SER A 1 123 ? 4.521 4.541 -7.329 1.00 93.69 123 SER A C 1
ATOM 1012 O O . SER A 1 123 ? 5.623 5.088 -7.249 1.00 93.69 123 SER A O 1
ATOM 1014 N N . MET A 1 124 ? 4.251 3.668 -8.304 1.00 91.69 124 MET A N 1
ATOM 1015 C CA . MET A 1 124 ? 5.219 3.404 -9.371 1.00 91.69 124 MET A CA 1
ATOM 1016 C C . MET A 1 124 ? 5.640 4.676 -10.117 1.00 91.69 124 MET A C 1
ATOM 1018 O O . MET A 1 124 ? 6.796 4.812 -10.501 1.00 91.69 124 MET A O 1
ATOM 1022 N N . GLN A 1 125 ? 4.714 5.612 -10.323 1.00 90.50 125 GLN A N 1
ATOM 1023 C CA . GLN A 1 125 ? 4.958 6.822 -11.112 1.00 90.50 125 GLN A CA 1
ATOM 1024 C C . GLN A 1 125 ? 5.990 7.736 -10.440 1.00 90.50 125 GLN A C 1
ATOM 1026 O O . GLN A 1 125 ? 6.762 8.393 -11.134 1.00 90.50 125 GLN A O 1
ATOM 1031 N N . ASP A 1 126 ? 6.049 7.706 -9.108 1.00 90.44 126 ASP A N 1
ATOM 1032 C CA . ASP A 1 126 ? 6.965 8.521 -8.311 1.00 90.44 126 ASP A CA 1
ATOM 1033 C C . ASP A 1 126 ? 8.398 7.975 -8.338 1.00 90.44 126 ASP A C 1
ATOM 1035 O O . ASP A 1 126 ? 9.362 8.739 -8.311 1.00 90.44 126 ASP A O 1
ATOM 1039 N N . VAL A 1 127 ? 8.551 6.647 -8.415 1.00 91.25 127 VAL A N 1
ATOM 1040 C CA . VAL A 1 127 ? 9.848 5.971 -8.234 1.00 91.25 127 VAL A CA 1
ATOM 1041 C C . VAL A 1 127 ? 10.384 5.284 -9.489 1.00 91.25 127 VAL A C 1
ATOM 1043 O O . VAL A 1 127 ? 11.522 4.823 -9.476 1.00 91.25 127 VAL A O 1
ATOM 1046 N N . ALA A 1 128 ? 9.620 5.224 -10.588 1.00 91.00 128 ALA A N 1
ATOM 1047 C CA . ALA A 1 128 ? 9.969 4.455 -11.788 1.00 91.00 128 ALA A CA 1
ATOM 1048 C C . ALA A 1 128 ? 11.367 4.771 -12.331 1.00 91.00 128 ALA A C 1
ATOM 1050 O O . ALA A 1 128 ? 12.133 3.850 -12.621 1.00 91.00 128 ALA A O 1
ATOM 1051 N N . LEU A 1 129 ? 11.706 6.061 -12.462 1.00 90.50 129 LEU A N 1
ATOM 1052 C CA . LEU A 1 129 ? 13.009 6.472 -12.980 1.00 90.50 129 LEU A CA 1
ATOM 1053 C C . LEU A 1 129 ? 14.123 5.934 -12.084 1.00 90.50 129 LEU A C 1
ATOM 1055 O O . LEU A 1 129 ? 14.952 5.166 -12.558 1.00 90.50 129 LEU A O 1
ATOM 1059 N N . HIS A 1 130 ? 14.087 6.274 -10.792 1.00 89.88 130 HIS A N 1
ATOM 1060 C CA . HIS A 1 130 ? 15.077 5.811 -9.825 1.00 89.88 130 HIS A CA 1
ATOM 1061 C C . HIS A 1 130 ? 15.186 4.279 -9.835 1.00 89.88 130 HIS A C 1
ATOM 1063 O O . HIS A 1 130 ? 16.273 3.728 -10.007 1.00 89.88 130 HIS A O 1
ATOM 1069 N N . TYR A 1 131 ? 14.054 3.585 -9.734 1.00 91.19 131 TYR A N 1
ATOM 1070 C CA . TYR A 1 131 ? 14.010 2.138 -9.607 1.00 91.19 131 TYR A CA 1
ATOM 1071 C C . TYR A 1 131 ? 14.644 1.403 -10.792 1.00 91.19 131 TYR A C 1
ATOM 1073 O O . TYR A 1 131 ? 15.381 0.431 -10.594 1.00 91.19 131 TYR A O 1
ATOM 1081 N N . TYR A 1 132 ? 14.363 1.855 -12.018 1.00 90.88 132 TYR A N 1
ATOM 1082 C CA . TYR A 1 132 ? 14.880 1.229 -13.234 1.00 90.88 132 TYR A CA 1
ATOM 1083 C C . TYR A 1 132 ? 16.292 1.696 -13.607 1.00 90.88 132 TYR A C 1
ATOM 1085 O O . TYR A 1 132 ? 16.970 0.990 -14.352 1.00 90.88 132 TYR A O 1
ATOM 1093 N N . THR A 1 133 ? 16.772 2.834 -13.089 1.00 90.06 133 THR A N 1
ATOM 1094 C CA . THR A 1 133 ? 18.132 3.330 -13.372 1.00 90.06 133 THR A CA 1
ATOM 1095 C C . THR A 1 133 ? 19.135 3.109 -12.244 1.00 90.06 133 THR A C 1
ATOM 1097 O O . THR A 1 133 ? 20.321 3.336 -12.467 1.00 90.06 133 THR A O 1
ATOM 1100 N N . LYS A 1 134 ? 18.712 2.655 -11.057 1.00 85.81 134 LYS A N 1
ATOM 1101 C CA . LYS A 1 134 ? 19.569 2.522 -9.861 1.00 85.81 134 LYS A CA 1
ATOM 1102 C C . LYS A 1 134 ? 20.875 1.759 -10.090 1.00 85.81 134 LYS A C 1
ATOM 1104 O O . LYS A 1 134 ? 21.883 2.100 -9.486 1.00 85.81 134 LYS A O 1
ATOM 1109 N N . ASP A 1 135 ? 20.879 0.743 -10.951 1.00 85.88 135 ASP A N 1
ATOM 1110 C CA . ASP A 1 135 ? 22.089 -0.043 -11.215 1.00 85.88 135 ASP A CA 1
ATOM 1111 C C . ASP A 1 135 ? 23.036 0.676 -12.180 1.00 85.88 135 ASP A C 1
ATOM 1113 O O . ASP A 1 135 ? 24.237 0.692 -11.948 1.00 85.88 135 ASP A O 1
ATOM 1117 N N . VAL A 1 136 ? 22.503 1.375 -13.188 1.00 84.06 136 VAL A N 1
ATOM 1118 C CA . VAL A 1 136 ? 23.303 2.220 -14.093 1.00 84.06 136 VAL A CA 1
ATOM 1119 C C . VAL A 1 136 ? 23.882 3.429 -13.350 1.00 84.06 136 VAL A C 1
ATOM 1121 O O . VAL A 1 136 ? 24.992 3.864 -13.639 1.00 84.06 136 VAL A O 1
ATOM 1124 N N . MET A 1 137 ? 23.146 3.966 -12.372 1.00 82.25 137 MET A N 1
ATOM 1125 C CA . MET A 1 137 ? 23.593 5.099 -11.560 1.00 82.25 137 MET A CA 1
ATOM 1126 C C . MET A 1 137 ? 24.771 4.752 -10.645 1.00 82.25 137 MET A C 1
ATOM 1128 O O . MET A 1 137 ? 25.616 5.613 -10.442 1.00 82.25 137 MET A O 1
ATOM 1132 N N . LYS A 1 138 ? 24.879 3.514 -10.140 1.00 79.38 138 LYS A N 1
ATOM 1133 C CA . LYS A 1 138 ? 26.009 3.089 -9.284 1.00 79.38 138 LYS A CA 1
ATOM 1134 C C . LYS A 1 138 ? 27.365 3.171 -9.983 1.00 79.38 138 LYS A C 1
ATOM 1136 O O . LYS A 1 138 ? 28.369 3.410 -9.323 1.00 79.38 138 LYS A O 1
ATOM 1141 N N . ASP A 1 139 ? 27.374 2.975 -11.297 1.00 80.94 139 ASP A N 1
ATOM 1142 C CA . ASP A 1 139 ? 28.586 2.967 -12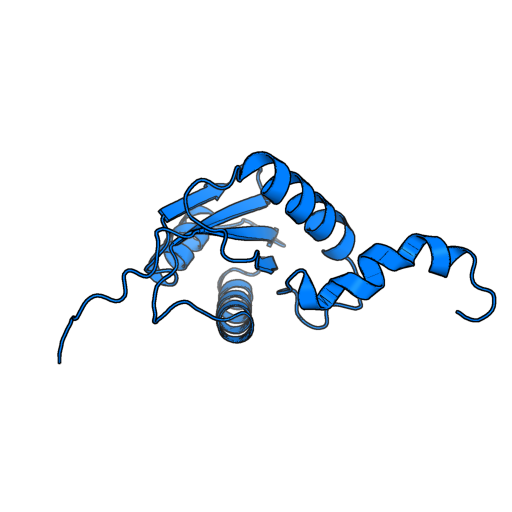.120 1.00 80.94 139 ASP A CA 1
ATOM 1143 C C . ASP A 1 139 ? 28.796 4.300 -12.865 1.00 80.94 139 ASP A C 1
ATOM 1145 O O . ASP A 1 139 ? 29.696 4.433 -13.699 1.00 80.94 139 ASP A O 1
ATOM 1149 N N . SER A 1 140 ? 27.952 5.301 -12.593 1.00 79.44 140 SER A N 1
ATOM 1150 C CA . SER A 1 140 ? 28.044 6.618 -13.212 1.00 79.44 140 SER A CA 1
ATOM 1151 C C . SER A 1 140 ? 29.214 7.409 -12.631 1.00 79.44 140 SER A C 1
ATOM 1153 O O . SER A 1 140 ? 29.386 7.498 -11.426 1.00 79.44 140 SER A O 1
ATOM 1155 N N . ALA A 1 141 ? 30.002 8.057 -13.489 1.00 79.94 141 ALA A N 1
ATOM 1156 C CA . ALA A 1 141 ? 31.018 9.019 -13.051 1.00 79.94 141 ALA A CA 1
ATOM 1157 C C . ALA A 1 141 ? 30.457 10.445 -12.855 1.00 79.94 141 ALA A C 1
ATOM 1159 O O . ALA A 1 141 ? 31.199 11.348 -12.472 1.00 79.94 141 ALA A O 1
ATOM 1160 N N . LEU A 1 142 ? 29.180 10.671 -13.194 1.00 73.62 142 LEU A N 1
ATOM 1161 C CA . LEU A 1 142 ? 28.509 11.978 -13.123 1.00 73.62 142 LEU A CA 1
ATOM 1162 C C . LEU A 1 142 ? 27.708 12.183 -11.830 1.00 73.62 142 LEU A C 1
ATOM 1164 O O . LEU A 1 142 ? 27.299 13.312 -11.558 1.00 73.62 142 LEU A O 1
ATOM 1168 N N . ILE A 1 143 ? 27.434 11.105 -11.093 1.00 57.44 143 ILE A N 1
ATOM 1169 C CA . ILE A 1 143 ? 26.604 11.076 -9.883 1.00 57.44 143 ILE A CA 1
ATOM 1170 C C . ILE A 1 143 ? 27.269 10.143 -8.880 1.00 57.44 143 ILE A C 1
ATOM 1172 O O . ILE A 1 143 ? 27.762 9.099 -9.353 1.00 57.44 143 ILE A O 1
#

Organism: Enterococcus faecium (NCBI:txid1352)

pLDDT: mean 87.77, std 12.64, range [38.78, 97.69]

Foldseek 3Di:
DDPPDQPDAFWKKKKKKFKAAPDDFPPVVLQVVVCVVQVQFPDKDDPDPGIIITIGTDGPPGDDLVRVLVVQVVSCVVRVMHMQMEIGDTDGPPDDVVVVVVVSVVQCVVCCPPPQCVGSGDYCVSCVVCVVCVVVVVPDPVD